Protein AF-A0A9C7Z663-F1 (afdb_monomer_lite)

Secondary structure (DSSP, 8-state):
-HHHHHHHHHHHHHHHHHHHHHHHHHHHHHHT-EEETTSEE-SEEEEETTT--EEEESSSEEPPPPTTT---EEEPPSP---

Structure (mmCIF, N/CA/C/O backbone):
data_AF-A0A9C7Z663-F1
#
_entry.id   AF-A0A9C7Z663-F1
#
loop_
_atom_site.group_PDB
_atom_site.id
_atom_site.type_symbol
_atom_site.label_atom_id
_atom_site.label_alt_id
_atom_site.label_comp_id
_atom_site.label_asym_id
_atom_site.label_entity_id
_atom_site.label_seq_id
_atom_site.pdbx_PDB_ins_code
_atom_site.Cartn_x
_atom_site.Cartn_y
_atom_site.Cartn_z
_atom_site.occupancy
_atom_site.B_iso_or_equiv
_atom_site.auth_seq_id
_atom_site.auth_comp_id
_atom_site.auth_asym_id
_atom_site.auth_atom_id
_atom_site.pdbx_PDB_model_num
ATOM 1 N N . GLY A 1 1 ? -9.553 32.423 37.898 1.00 56.56 1 GLY A N 1
ATOM 2 C CA . GLY A 1 1 ? -10.996 32.509 38.229 1.00 56.56 1 GLY A CA 1
ATOM 3 C C . GLY A 1 1 ? -11.761 31.362 37.586 1.00 56.56 1 GLY A C 1
ATOM 4 O O . GLY A 1 1 ? -11.205 30.692 36.728 1.00 56.56 1 GLY A O 1
ATOM 5 N N . LEU A 1 2 ? -13.019 31.119 37.979 1.00 61.56 2 LEU A N 1
ATOM 6 C CA . LEU A 1 2 ? -13.830 29.964 37.528 1.00 61.56 2 LEU A CA 1
ATOM 7 C C . LEU A 1 2 ? -13.990 29.877 35.990 1.00 61.56 2 LEU A C 1
ATOM 9 O O . LEU A 1 2 ? -14.204 28.801 35.442 1.00 61.56 2 LEU A O 1
ATOM 13 N N . ILE A 1 3 ? -13.813 31.008 35.299 1.00 72.44 3 ILE A N 1
ATOM 14 C CA . ILE A 1 3 ? -13.847 31.130 33.836 1.00 72.44 3 ILE A CA 1
ATOM 15 C C . ILE A 1 3 ? -12.600 30.527 33.159 1.00 72.44 3 ILE A C 1
ATOM 17 O O . ILE A 1 3 ? -12.728 29.903 32.112 1.00 72.44 3 ILE A O 1
ATOM 21 N N . GLU A 1 4 ? -11.404 30.658 33.748 1.00 62.84 4 GLU A N 1
ATOM 22 C CA . GLU A 1 4 ? -10.160 30.146 33.140 1.00 62.84 4 GLU A CA 1
ATOM 23 C C . GLU A 1 4 ? -10.133 28.612 33.101 1.00 62.84 4 GLU A C 1
ATOM 25 O O . GLU A 1 4 ? -9.725 28.033 32.101 1.00 62.84 4 GLU A O 1
ATOM 30 N N . GLY A 1 5 ? -10.634 27.942 34.146 1.00 71.25 5 GLY A N 1
ATOM 31 C CA . GLY A 1 5 ? -10.703 26.475 34.185 1.00 71.25 5 GLY A CA 1
ATOM 32 C C . GLY A 1 5 ? -11.694 25.891 33.172 1.00 71.25 5 GLY A C 1
ATOM 33 O O . GLY A 1 5 ? -11.378 24.913 32.501 1.00 71.25 5 GLY A O 1
ATOM 34 N N . GLN A 1 6 ? -12.858 26.528 33.009 1.00 71.75 6 GLN A N 1
ATOM 35 C CA . GLN A 1 6 ? -13.871 26.135 32.018 1.00 71.75 6 GLN A CA 1
ATOM 36 C C . GLN A 1 6 ? -13.367 26.334 30.583 1.00 71.75 6 GLN A C 1
ATOM 38 O O . GLN A 1 6 ? -13.584 25.483 29.725 1.00 71.75 6 GLN A O 1
ATOM 43 N N . LEU A 1 7 ? -12.640 27.427 30.334 1.00 76.50 7 LEU A N 1
ATOM 44 C CA . LEU A 1 7 ? -12.053 27.712 29.029 1.00 76.50 7 LEU A CA 1
ATOM 45 C C . LEU A 1 7 ? -10.982 26.677 28.647 1.00 76.50 7 LEU A C 1
ATOM 47 O O . LEU A 1 7 ? -10.981 26.185 27.521 1.00 76.50 7 LEU A O 1
ATOM 51 N N . LEU A 1 8 ? -10.102 26.305 29.585 1.00 74.00 8 LEU A N 1
ATOM 52 C CA . LEU A 1 8 ? -9.112 25.249 29.353 1.00 74.00 8 LEU A CA 1
ATOM 53 C C . LEU A 1 8 ? -9.756 23.877 29.108 1.00 74.00 8 LEU A C 1
ATOM 55 O O . LEU A 1 8 ? -9.248 23.124 28.282 1.00 74.00 8 LEU A O 1
ATOM 59 N N . GLN A 1 9 ? -10.860 23.550 29.787 1.00 67.00 9 GLN A N 1
ATOM 60 C CA . GLN A 1 9 ? -11.581 22.294 29.553 1.00 67.00 9 GLN A CA 1
ATOM 61 C C . GLN A 1 9 ? -12.212 22.239 28.159 1.00 67.00 9 GLN A C 1
ATOM 63 O O . GLN A 1 9 ? -12.045 21.241 27.470 1.00 67.00 9 GLN A O 1
ATOM 68 N N . TRP A 1 10 ? -12.821 23.326 27.679 1.00 73.44 10 TRP A N 1
ATOM 69 C CA . TRP A 1 10 ? -13.357 23.365 26.313 1.00 73.44 10 TRP A CA 1
ATOM 70 C C . TRP A 1 10 ? -12.275 23.240 25.240 1.00 73.44 10 TRP A C 1
ATOM 72 O O . TRP A 1 10 ? -12.487 22.579 24.224 1.00 73.44 10 TRP A O 1
ATOM 82 N N . PHE A 1 11 ? -11.105 23.844 25.459 1.00 71.94 11 PHE A N 1
ATOM 83 C CA . PHE A 1 11 ? -9.974 23.660 24.551 1.00 71.94 11 PHE A CA 1
ATOM 84 C C . PHE A 1 11 ? -9.409 22.237 24.597 1.00 71.94 11 PHE A C 1
ATOM 86 O O . PHE A 1 11 ? -9.021 21.723 23.549 1.00 71.94 11 PHE A O 1
ATOM 93 N N . ALA A 1 12 ? -9.389 21.594 25.767 1.00 68.00 12 ALA A N 1
ATOM 94 C CA . ALA A 1 12 ? -8.997 20.193 25.891 1.00 68.00 12 ALA A CA 1
ATOM 95 C C . ALA A 1 12 ? -9.971 19.272 25.133 1.00 68.00 12 ALA A C 1
ATOM 97 O O . ALA A 1 12 ? -9.534 18.521 24.264 1.00 68.00 12 ALA A O 1
ATOM 98 N N . ASP A 1 13 ? -11.282 19.422 25.346 1.00 65.94 13 ASP A N 1
ATOM 99 C CA . ASP A 1 13 ? -12.317 18.642 24.649 1.00 65.94 13 ASP A CA 1
ATOM 100 C C . ASP A 1 13 ? -12.260 18.814 23.115 1.00 65.94 13 ASP A C 1
ATOM 102 O O . ASP A 1 13 ? -12.359 17.844 22.358 1.00 65.94 13 ASP A O 1
ATOM 106 N N . ALA A 1 14 ? -12.056 20.043 22.625 1.00 64.69 14 ALA A N 1
ATOM 107 C CA . ALA A 1 14 ? -11.946 20.320 21.190 1.00 64.69 14 ALA A CA 1
ATOM 108 C C . ALA A 1 14 ? -10.658 19.746 20.562 1.00 64.69 14 ALA A C 1
ATOM 110 O O . ALA A 1 14 ? -10.666 19.279 19.414 1.00 64.69 14 ALA A O 1
ATOM 111 N N . ALA A 1 15 ? -9.547 19.759 21.306 1.00 61.28 15 ALA A N 1
ATOM 112 C CA . ALA A 1 15 ? -8.286 19.167 20.868 1.00 61.28 15 ALA A CA 1
ATOM 113 C C . ALA A 1 15 ? -8.379 17.631 20.776 1.00 61.28 15 ALA A C 1
ATOM 115 O O . ALA A 1 15 ? -7.871 17.046 19.813 1.00 61.28 15 ALA A O 1
ATOM 116 N N . ASP A 1 16 ? -9.076 16.987 21.718 1.00 60.09 16 ASP A N 1
ATOM 117 C CA . ASP A 1 16 ? -9.303 15.538 21.727 1.00 60.09 16 ASP A CA 1
ATOM 118 C C . ASP A 1 16 ? -10.166 15.065 20.546 1.00 60.09 16 ASP A C 1
ATOM 120 O O . ASP A 1 16 ? -9.810 14.093 19.868 1.00 60.09 16 ASP A O 1
ATOM 124 N N . HIS A 1 17 ? -11.253 15.778 20.224 1.00 57.47 17 HIS A N 1
ATOM 125 C CA . HIS A 1 17 ? -12.113 15.422 19.088 1.00 57.47 17 HIS A CA 1
ATOM 126 C C . HIS A 1 17 ? -11.345 15.467 17.756 1.00 57.47 17 HIS A C 1
ATOM 128 O O . HIS A 1 17 ? -11.386 14.527 16.963 1.00 57.47 17 HIS A O 1
ATOM 134 N N . THR A 1 18 ? -10.530 16.506 17.565 1.00 61.69 18 THR A N 1
ATOM 135 C CA . THR A 1 18 ? -9.738 16.691 16.341 1.00 61.69 18 THR A CA 1
ATOM 136 C C . THR A 1 18 ? -8.726 15.556 16.142 1.00 61.69 18 THR A C 1
ATOM 138 O O . THR A 1 18 ? -8.547 15.063 15.028 1.00 61.69 18 THR A O 1
ATOM 141 N N . ARG A 1 19 ? -8.076 15.082 17.214 1.00 62.66 19 ARG A N 1
ATOM 142 C CA . ARG A 1 19 ? -7.069 14.011 17.134 1.00 62.66 19 ARG A CA 1
ATOM 143 C C . ARG A 1 19 ? -7.663 12.670 16.698 1.00 62.66 19 ARG A C 1
ATOM 145 O O . ARG A 1 19 ? -7.037 11.957 15.912 1.00 62.66 19 ARG A O 1
ATOM 152 N N . LEU A 1 20 ? -8.843 12.316 17.203 1.00 66.75 20 LEU A N 1
ATOM 153 C CA . LEU A 1 20 ? -9.486 11.041 16.879 1.00 66.75 20 LEU A CA 1
ATOM 154 C C . LEU A 1 20 ? -9.953 10.991 15.424 1.00 66.75 20 LEU A C 1
ATOM 156 O O . LEU A 1 20 ? -9.747 9.977 14.756 1.00 66.75 20 LEU A O 1
ATOM 160 N N . ASP A 1 21 ? -10.517 12.082 14.911 1.00 66.06 21 ASP A N 1
ATOM 161 C CA . ASP A 1 21 ? -10.940 12.146 13.512 1.00 66.06 21 ASP A CA 1
ATOM 162 C C . ASP A 1 21 ? -9.757 12.137 12.537 1.00 66.06 21 ASP A C 1
ATOM 164 O O . ASP A 1 21 ? -9.820 11.462 11.508 1.00 66.06 21 ASP A O 1
ATOM 168 N N . TRP A 1 22 ? -8.621 12.743 12.901 1.00 66.62 22 TRP A N 1
ATOM 169 C CA . TRP A 1 22 ? -7.382 12.611 12.125 1.00 66.62 22 TRP A CA 1
ATOM 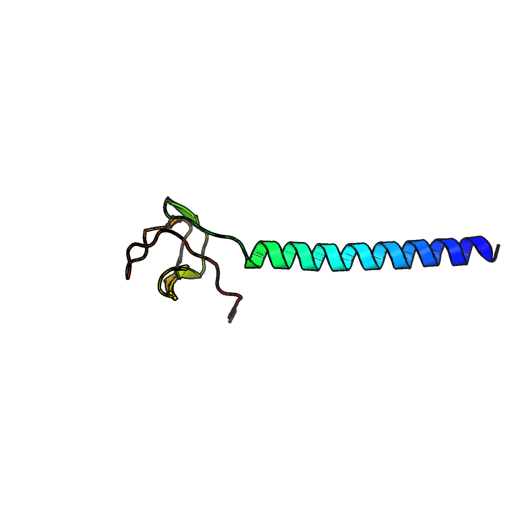170 C C . TRP A 1 22 ? -6.872 11.170 12.043 1.00 66.62 22 TRP A C 1
ATOM 172 O O . TRP A 1 22 ? -6.495 10.715 10.962 1.00 66.62 22 TRP A O 1
ATOM 182 N N . ILE A 1 23 ? -6.873 10.433 13.159 1.00 71.06 23 ILE A N 1
ATOM 183 C CA . ILE A 1 23 ? -6.451 9.022 13.180 1.00 71.06 23 ILE A CA 1
ATOM 184 C C . ILE A 1 23 ? -7.381 8.170 12.306 1.00 71.06 23 ILE A C 1
ATOM 186 O O . ILE A 1 23 ? -6.909 7.316 11.554 1.00 71.06 23 ILE A O 1
ATOM 190 N N . ARG A 1 24 ? -8.696 8.416 12.365 1.00 65.12 24 ARG A N 1
ATOM 191 C CA . ARG A 1 24 ? -9.682 7.714 11.529 1.00 65.12 24 ARG A CA 1
ATOM 192 C C . ARG A 1 24 ? -9.468 7.989 10.045 1.00 65.12 24 ARG A C 1
ATOM 194 O O . ARG A 1 24 ? -9.461 7.038 9.269 1.00 65.12 24 ARG A O 1
ATOM 201 N N . LEU A 1 25 ? -9.242 9.249 9.670 1.00 66.81 25 LEU A N 1
ATOM 202 C CA . LEU A 1 25 ? -8.985 9.649 8.287 1.00 66.81 25 LEU A CA 1
ATOM 203 C C . LEU A 1 25 ? -7.705 9.007 7.737 1.00 66.81 25 LEU A C 1
ATOM 205 O O . LEU A 1 25 ? -7.713 8.455 6.642 1.00 66.81 25 LEU A O 1
ATOM 209 N N . GLN A 1 26 ? -6.618 9.022 8.512 1.00 64.19 26 GLN A N 1
ATOM 210 C CA . GLN A 1 26 ? -5.357 8.373 8.134 1.00 64.19 26 GLN A CA 1
ATOM 211 C C . GLN A 1 26 ? -5.534 6.865 7.919 1.00 64.19 26 GLN A C 1
ATOM 213 O O . GLN A 1 26 ? -5.052 6.311 6.932 1.00 64.19 26 GLN A O 1
ATOM 218 N N . ALA A 1 27 ? -6.266 6.201 8.816 1.00 62.19 27 ALA A N 1
ATOM 219 C CA . ALA A 1 27 ? -6.552 4.780 8.684 1.00 62.19 27 ALA A CA 1
ATOM 220 C C . ALA A 1 27 ? -7.431 4.471 7.459 1.00 62.19 27 ALA A C 1
ATOM 222 O O . ALA A 1 27 ? -7.265 3.418 6.850 1.00 62.19 27 ALA A O 1
ATOM 223 N N . ASP A 1 28 ? -8.352 5.364 7.095 1.00 60.81 28 ASP A N 1
ATOM 224 C CA . ASP A 1 28 ? -9.207 5.205 5.916 1.00 60.81 28 ASP A CA 1
ATOM 225 C C . ASP A 1 28 ? -8.421 5.345 4.609 1.00 60.81 28 ASP A C 1
ATOM 227 O O . ASP A 1 28 ? -8.475 4.458 3.759 1.00 60.81 28 ASP A O 1
ATOM 231 N N . LEU A 1 29 ? -7.579 6.376 4.508 1.00 61.16 29 LEU A N 1
ATOM 232 C CA . LEU A 1 29 ? -6.686 6.572 3.363 1.00 61.16 29 LEU A CA 1
ATOM 233 C C . LEU A 1 29 ? -5.725 5.390 3.171 1.00 61.16 29 LEU A C 1
ATOM 235 O O . LEU A 1 29 ? -5.496 4.958 2.045 1.00 61.16 29 LEU A O 1
ATOM 239 N N . ALA A 1 30 ? -5.197 4.826 4.262 1.00 60.41 30 ALA A N 1
ATOM 240 C CA . ALA A 1 30 ? -4.311 3.666 4.199 1.00 60.41 30 ALA A CA 1
ATOM 241 C C . ALA A 1 30 ? -5.022 2.384 3.725 1.00 60.41 30 ALA A C 1
ATOM 243 O O . ALA A 1 30 ? -4.404 1.558 3.052 1.00 60.41 30 ALA A O 1
ATOM 244 N N . ARG A 1 31 ? -6.310 2.206 4.055 1.00 59.75 31 ARG A N 1
ATOM 245 C CA . ARG A 1 31 ? -7.121 1.069 3.578 1.00 59.75 31 ARG A CA 1
ATOM 246 C C . ARG A 1 31 ? -7.467 1.178 2.096 1.00 59.75 31 ARG A C 1
ATOM 248 O O . ARG A 1 31 ? -7.614 0.152 1.442 1.00 59.75 31 ARG A O 1
ATOM 255 N N . ASN A 1 32 ? -7.577 2.399 1.583 1.00 62.78 32 ASN A N 1
ATOM 256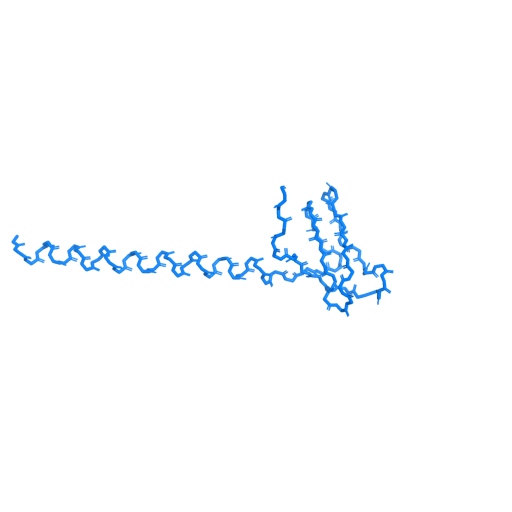 C CA . ASN A 1 32 ? -8.015 2.681 0.219 1.00 62.78 32 ASN A CA 1
ATOM 257 C C . ASN A 1 32 ? -6.864 2.978 -0.756 1.00 62.78 32 ASN A C 1
ATOM 259 O O . ASN A 1 32 ? -7.101 3.516 -1.834 1.00 62.78 32 ASN A O 1
ATOM 263 N N . ALA A 1 33 ? -5.619 2.657 -0.390 1.00 78.25 33 ALA A N 1
ATOM 264 C CA . ALA A 1 33 ? -4.482 2.821 -1.286 1.00 78.25 33 ALA A CA 1
ATOM 265 C C . ALA A 1 33 ? -4.596 1.863 -2.487 1.00 78.25 33 ALA A C 1
ATOM 267 O O . ALA A 1 33 ? -4.468 0.643 -2.344 1.00 78.25 33 ALA A O 1
ATOM 268 N N . GLU A 1 34 ? -4.833 2.436 -3.666 1.00 89.25 34 GLU A N 1
ATOM 269 C CA . GLU A 1 34 ? -4.777 1.743 -4.952 1.00 89.25 34 GLU A CA 1
ATOM 270 C C . GLU A 1 34 ? -3.324 1.629 -5.421 1.00 89.25 34 GLU A C 1
ATOM 272 O O . GLU A 1 34 ? -2.552 2.585 -5.359 1.00 89.25 34 GLU A O 1
ATOM 277 N N . TYR A 1 35 ? -2.963 0.447 -5.902 1.00 93.06 35 TYR A N 1
ATOM 278 C CA . TYR A 1 35 ? -1.644 0.109 -6.415 1.00 93.06 35 TYR A CA 1
ATOM 279 C C . TYR A 1 35 ? -1.752 -0.325 -7.873 1.00 93.06 35 TYR A C 1
ATOM 281 O O . TYR A 1 35 ? -2.631 -1.112 -8.227 1.00 93.06 35 TYR A O 1
ATOM 289 N N . HIS A 1 36 ? -0.815 0.113 -8.702 1.00 95.50 36 HIS A N 1
ATOM 290 C CA . HIS A 1 36 ? -0.805 -0.129 -10.134 1.00 95.50 36 HIS A CA 1
ATOM 291 C C . HIS A 1 36 ? 0.415 -0.925 -10.584 1.00 95.50 36 HIS A C 1
ATOM 293 O O . HIS A 1 36 ? 1.507 -0.836 -10.019 1.00 95.50 36 HIS A O 1
ATOM 299 N N . THR A 1 37 ? 0.245 -1.696 -11.658 1.00 95.19 37 THR A N 1
ATOM 300 C CA . THR A 1 37 ? 1.360 -2.363 -12.340 1.00 95.19 37 THR A CA 1
ATOM 301 C C . THR A 1 37 ? 2.476 -1.368 -12.673 1.00 95.19 37 THR A C 1
ATOM 303 O O . THR A 1 37 ? 2.231 -0.306 -13.241 1.00 95.19 37 THR A O 1
ATOM 306 N N . GLY A 1 38 ? 3.714 -1.739 -12.348 1.00 94.38 38 GLY A N 1
ATOM 307 C CA . GLY A 1 38 ? 4.905 -0.907 -12.521 1.00 94.38 38 GLY A CA 1
ATOM 308 C C . GLY A 1 38 ? 5.286 -0.079 -11.291 1.00 94.38 38 GLY A C 1
ATOM 309 O O . GLY A 1 38 ? 6.448 0.309 -11.184 1.00 94.38 38 GLY A O 1
ATOM 310 N N . GLU A 1 39 ? 4.385 0.137 -10.331 1.00 94.06 39 GLU A N 1
ATOM 311 C CA . GLU A 1 39 ? 4.734 0.788 -9.063 1.00 94.06 39 GLU A CA 1
ATOM 312 C C . GLU A 1 39 ? 5.594 -0.126 -8.179 1.00 94.06 39 GLU A C 1
ATOM 314 O O . GLU A 1 39 ? 5.561 -1.350 -8.311 1.00 94.06 39 GLU A O 1
ATOM 319 N N . ILE A 1 40 ? 6.376 0.467 -7.272 1.00 93.12 40 ILE A N 1
ATOM 320 C CA . ILE A 1 40 ? 7.183 -0.280 -6.302 1.00 93.12 40 ILE A CA 1
ATOM 321 C C . ILE A 1 40 ? 6.329 -0.603 -5.075 1.00 93.12 40 ILE A C 1
ATOM 323 O O . ILE A 1 40 ? 5.900 0.295 -4.352 1.00 93.12 40 ILE A O 1
ATOM 327 N N . ALA A 1 41 ? 6.144 -1.892 -4.804 1.00 91.69 41 ALA A N 1
ATOM 328 C CA . ALA A 1 41 ? 5.524 -2.386 -3.585 1.00 91.69 41 ALA A CA 1
ATOM 329 C C . ALA A 1 41 ? 6.577 -3.008 -2.663 1.00 91.69 41 ALA A C 1
ATOM 331 O O . ALA A 1 41 ? 7.434 -3.773 -3.103 1.00 91.69 41 ALA A O 1
ATOM 332 N N . GLY A 1 42 ? 6.498 -2.683 -1.371 1.00 90.25 42 GLY A N 1
ATOM 333 C CA . GLY A 1 42 ? 7.216 -3.406 -0.321 1.00 90.25 42 GLY A CA 1
ATOM 334 C C . GLY A 1 42 ? 6.531 -4.733 0.045 1.00 90.25 42 GLY A C 1
ATOM 335 O O . GLY A 1 42 ? 5.429 -5.006 -0.445 1.00 90.25 42 GLY A O 1
ATOM 336 N N . PRO A 1 43 ? 7.130 -5.521 0.955 1.00 92.25 43 PRO A N 1
ATOM 337 C CA . PRO A 1 43 ? 6.616 -6.827 1.358 1.00 92.25 43 PRO A CA 1
ATOM 338 C C . PRO A 1 43 ? 5.131 -6.835 1.766 1.00 92.25 43 PRO A C 1
ATOM 340 O O . PRO A 1 43 ? 4.567 -5.842 2.245 1.00 92.25 43 PRO A O 1
ATOM 343 N N . GLY A 1 44 ? 4.486 -7.984 1.583 1.00 91.81 44 GLY A N 1
ATOM 344 C CA . GLY A 1 44 ? 3.089 -8.230 1.945 1.00 91.81 44 GLY A CA 1
ATOM 345 C C . GLY A 1 44 ? 2.240 -8.721 0.775 1.00 91.81 44 GLY A C 1
ATOM 346 O O . GLY A 1 44 ? 2.761 -9.184 -0.236 1.00 91.81 44 GLY A O 1
ATOM 347 N N . VAL A 1 45 ? 0.918 -8.654 0.929 1.00 93.31 45 VAL A N 1
ATOM 348 C CA . VAL A 1 45 ? -0.038 -9.181 -0.056 1.00 93.31 45 VAL A CA 1
ATOM 349 C C . VAL A 1 45 ? -0.770 -8.041 -0.753 1.00 93.31 45 VAL A C 1
ATOM 351 O O . VAL A 1 45 ? -1.223 -7.103 -0.098 1.00 93.31 45 VAL A O 1
ATOM 354 N N . LEU A 1 46 ? -0.899 -8.150 -2.074 1.00 94.38 46 LEU A N 1
ATOM 355 C CA . LEU A 1 46 ? -1.758 -7.312 -2.906 1.00 94.38 46 LEU A CA 1
ATOM 356 C C . LEU A 1 46 ? -2.877 -8.164 -3.502 1.00 94.38 46 LEU A C 1
ATOM 358 O O . LEU A 1 46 ? -2.617 -9.259 -3.995 1.00 94.38 46 LEU A O 1
ATOM 362 N N . GLU A 1 47 ? -4.108 -7.666 -3.481 1.00 94.69 47 GLU A N 1
ATOM 363 C CA . GLU A 1 47 ? -5.275 -8.339 -4.049 1.00 94.69 47 GLU A CA 1
ATOM 364 C C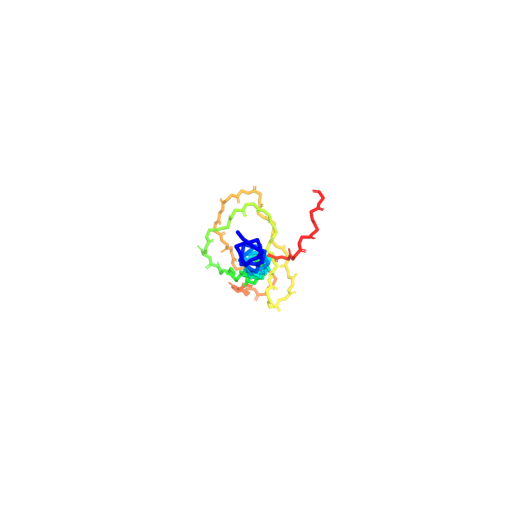 . GLU A 1 47 ? -5.767 -7.587 -5.292 1.00 94.69 47 GLU A C 1
ATOM 366 O O . GLU A 1 47 ? -5.974 -6.371 -5.269 1.00 94.69 47 GLU A O 1
ATOM 371 N N . CYS A 1 48 ? -5.916 -8.310 -6.404 1.00 96.25 48 CYS A N 1
ATOM 372 C CA . CYS A 1 48 ? -6.362 -7.748 -7.672 1.00 96.25 48 CYS A CA 1
ATOM 373 C C . CYS A 1 48 ? -7.819 -7.294 -7.575 1.00 96.25 48 CYS A C 1
ATOM 375 O O . CYS A 1 48 ? -8.704 -8.109 -7.318 1.00 96.25 48 CYS A O 1
ATOM 377 N N . VAL A 1 49 ? -8.084 -6.026 -7.892 1.00 94.75 49 VAL A N 1
ATOM 378 C CA . VAL A 1 49 ? -9.441 -5.454 -7.843 1.00 94.75 49 VAL A CA 1
ATOM 379 C C . VAL A 1 49 ? -10.384 -6.138 -8.842 1.00 94.75 49 VAL A C 1
ATOM 381 O O . VAL A 1 49 ? -11.570 -6.294 -8.575 1.00 94.75 49 VAL A O 1
ATOM 384 N N . ALA A 1 50 ? -9.862 -6.596 -9.984 1.00 95.00 50 ALA A N 1
ATOM 385 C CA . ALA A 1 50 ? -10.680 -7.171 -11.051 1.00 95.00 50 ALA A CA 1
ATOM 386 C C . ALA A 1 50 ? -11.109 -8.629 -10.808 1.00 95.00 50 ALA A C 1
ATOM 388 O O . ALA A 1 50 ? -12.150 -9.044 -11.310 1.00 95.00 50 ALA A O 1
ATOM 389 N N . CYS A 1 51 ? -10.303 -9.436 -10.109 1.00 96.25 51 CYS A N 1
ATOM 390 C CA . CYS A 1 51 ? -10.566 -10.879 -9.985 1.00 96.25 51 CYS A CA 1
ATOM 391 C C . CYS A 1 51 ? -10.298 -11.486 -8.600 1.00 96.25 51 CYS A C 1
ATOM 393 O O . CYS A 1 51 ? -10.506 -12.689 -8.431 1.00 96.25 51 CYS A O 1
ATOM 395 N N . GLY A 1 52 ? -9.819 -10.695 -7.636 1.00 95.06 52 GLY A N 1
ATOM 396 C CA . GLY A 1 52 ? -9.514 -11.142 -6.274 1.00 95.06 52 GLY A CA 1
ATOM 397 C C . GLY A 1 52 ? -8.246 -11.992 -6.132 1.00 95.06 52 GLY A C 1
ATOM 398 O O . GLY A 1 52 ? -7.993 -12.529 -5.059 1.00 95.06 52 GLY A O 1
ATOM 399 N N . GLU A 1 53 ? -7.444 -12.156 -7.190 1.00 96.25 53 GLU A N 1
ATOM 400 C CA . GLU A 1 53 ? -6.185 -12.911 -7.114 1.00 96.25 53 GLU A CA 1
ATOM 401 C C . GLU A 1 53 ? -5.176 -12.210 -6.194 1.00 96.25 53 GLU A C 1
ATOM 403 O O . GLU A 1 53 ? -4.996 -10.992 -6.285 1.00 96.25 53 GLU A O 1
ATOM 408 N N . ARG A 1 54 ? -4.494 -12.982 -5.340 1.00 95.31 54 ARG A N 1
ATOM 409 C CA . ARG A 1 54 ? -3.561 -12.461 -4.333 1.00 95.31 54 ARG A CA 1
ATOM 410 C C . ARG A 1 54 ? -2.119 -12.689 -4.754 1.00 95.31 54 ARG A C 1
ATOM 412 O O . ARG A 1 54 ? -1.707 -13.812 -5.021 1.00 95.31 54 ARG A O 1
ATOM 419 N N . ILE A 1 55 ? -1.328 -11.623 -4.761 1.00 94.00 55 ILE A N 1
ATOM 420 C CA . ILE A 1 55 ? 0.095 -11.652 -5.096 1.00 94.00 55 ILE A CA 1
ATOM 421 C C . ILE A 1 55 ? 0.898 -11.382 -3.828 1.00 94.00 55 ILE A C 1
ATOM 423 O O . ILE A 1 55 ? 0.664 -10.394 -3.135 1.00 94.00 55 ILE A O 1
ATOM 427 N N . HIS A 1 56 ? 1.838 -12.273 -3.516 1.00 94.12 56 HIS A N 1
ATOM 428 C CA . HIS A 1 56 ? 2.667 -12.188 -2.317 1.00 94.12 56 HIS A CA 1
ATOM 429 C C . HIS A 1 56 ? 4.044 -11.621 -2.674 1.00 94.12 56 HIS A C 1
ATOM 431 O O . HIS A 1 56 ? 4.818 -12.255 -3.392 1.00 94.12 56 HIS A O 1
ATOM 437 N N . PHE A 1 57 ? 4.366 -10.452 -2.132 1.00 90.88 57 PHE A N 1
ATOM 438 C CA . PHE A 1 57 ? 5.675 -9.817 -2.232 1.00 90.88 57 PHE A CA 1
ATOM 439 C C . PHE A 1 57 ? 6.515 -10.206 -1.019 1.00 90.88 57 PHE A C 1
ATOM 441 O O . PHE A 1 57 ? 6.179 -9.862 0.115 1.00 90.88 57 PHE A O 1
ATOM 448 N N . ARG A 1 58 ? 7.603 -10.942 -1.259 1.00 87.69 58 ARG A N 1
ATOM 449 C CA . ARG A 1 58 ? 8.602 -11.270 -0.225 1.00 87.69 58 ARG A CA 1
ATOM 450 C C . ARG A 1 58 ? 9.625 -10.152 -0.052 1.00 87.69 58 ARG A C 1
ATOM 452 O O . ARG A 1 58 ? 10.053 -9.883 1.063 1.00 87.69 58 ARG A O 1
ATOM 459 N N . ASP A 1 59 ? 9.934 -9.476 -1.151 1.00 87.81 59 ASP A N 1
ATOM 460 C CA . ASP A 1 59 ? 10.915 -8.406 -1.251 1.00 87.81 59 ASP A CA 1
ATOM 461 C C . ASP A 1 59 ? 10.284 -7.189 -1.936 1.00 87.81 59 ASP A C 1
ATOM 463 O O . ASP A 1 59 ? 9.239 -7.294 -2.587 1.00 87.81 59 ASP A O 1
ATOM 467 N N . THR A 1 60 ? 10.924 -6.029 -1.802 1.00 91.75 60 THR A N 1
ATOM 468 C CA . THR A 1 60 ? 10.510 -4.809 -2.502 1.00 91.75 60 THR A CA 1
ATOM 469 C C . THR A 1 60 ? 10.721 -4.960 -4.008 1.00 91.75 60 THR A C 1
ATOM 471 O O . THR A 1 60 ? 11.822 -5.290 -4.448 1.00 91.75 60 THR A O 1
ATOM 474 N N . GLY A 1 61 ? 9.698 -4.681 -4.816 1.00 93.31 61 GLY A N 1
ATOM 475 C CA . GLY A 1 61 ? 9.793 -4.820 -6.269 1.00 93.31 61 GLY A CA 1
ATOM 476 C C . GLY A 1 61 ? 8.632 -4.192 -7.032 1.00 93.31 61 GLY A C 1
ATOM 477 O O . GLY A 1 61 ? 7.685 -3.680 -6.439 1.00 93.31 61 GLY A O 1
ATOM 478 N N . HIS A 1 62 ? 8.720 -4.227 -8.362 1.00 96.00 62 HIS A N 1
ATOM 479 C CA . HIS A 1 62 ? 7.664 -3.720 -9.236 1.00 96.00 62 HIS A CA 1
ATOM 480 C C . HIS A 1 62 ? 6.437 -4.631 -9.226 1.00 96.00 62 HIS A C 1
ATOM 482 O O . HIS A 1 62 ? 6.559 -5.856 -9.300 1.00 96.00 62 HIS A O 1
ATOM 488 N N . ILE A 1 63 ? 5.252 -4.028 -9.212 1.00 95.81 63 ILE A N 1
ATOM 489 C CA . ILE A 1 63 ? 3.988 -4.754 -9.281 1.00 95.81 63 ILE A CA 1
ATOM 490 C C . ILE A 1 63 ? 3.789 -5.301 -10.702 1.00 95.81 63 ILE A C 1
ATOM 492 O O . ILE A 1 63 ? 3.757 -4.507 -11.645 1.00 95.81 63 ILE A O 1
ATOM 496 N N . PRO A 1 64 ? 3.655 -6.626 -10.904 1.00 95.44 64 PRO A N 1
ATOM 497 C CA . PRO A 1 64 ? 3.353 -7.188 -12.212 1.00 95.44 64 PRO A CA 1
ATOM 498 C C . PRO A 1 64 ? 1.859 -7.019 -12.543 1.00 95.44 64 PRO A C 1
ATOM 500 O O . PRO A 1 64 ? 1.050 -6.714 -11.662 1.00 95.44 64 PRO A O 1
ATOM 503 N N . PRO A 1 65 ? 1.443 -7.232 -13.800 1.00 97.12 65 PRO A N 1
ATOM 504 C CA . PRO A 1 65 ? 0.031 -7.438 -14.097 1.00 97.12 65 PRO A CA 1
ATOM 505 C C . PRO A 1 65 ? -0.484 -8.712 -13.411 1.00 97.12 65 PRO A C 1
ATOM 507 O O . PRO A 1 65 ? 0.276 -9.646 -13.142 1.00 97.12 65 PRO A O 1
ATOM 510 N N . CYS A 1 66 ? -1.786 -8.764 -13.134 1.00 97.25 66 CYS A N 1
ATOM 511 C CA . CYS A 1 66 ? -2.399 -9.890 -12.438 1.00 97.25 66 CYS A CA 1
ATOM 512 C C . CYS A 1 66 ? -2.175 -11.203 -13.213 1.00 97.25 66 CYS A C 1
ATOM 514 O O . CYS A 1 66 ? -2.537 -11.271 -14.389 1.00 97.25 66 CYS A O 1
ATOM 516 N N . PRO A 1 67 ? -1.662 -12.273 -12.578 1.00 96.56 67 PRO A N 1
ATOM 517 C CA . PRO A 1 67 ? -1.377 -13.531 -13.270 1.00 96.56 67 PRO A CA 1
ATOM 518 C C . PRO A 1 67 ? -2.644 -14.288 -13.700 1.00 96.56 67 PRO A C 1
ATOM 520 O O . PRO A 1 67 ? -2.566 -15.157 -14.563 1.00 96.56 67 PRO A O 1
ATOM 523 N N . ARG A 1 68 ? -3.807 -13.969 -13.111 1.00 97.56 68 ARG A N 1
ATOM 524 C CA . ARG A 1 68 ? -5.095 -14.599 -13.437 1.00 97.56 68 ARG A CA 1
ATOM 525 C C . ARG A 1 68 ? -5.850 -13.876 -14.555 1.00 97.56 68 ARG A C 1
ATOM 527 O O . ARG A 1 68 ? -6.402 -14.540 -15.425 1.00 97.56 68 ARG A O 1
ATOM 534 N N . CYS A 1 69 ? -5.931 -12.544 -14.517 1.00 97.38 69 CYS A N 1
ATOM 535 C CA . CYS A 1 69 ? -6.784 -11.770 -15.434 1.00 97.38 69 CYS A CA 1
ATOM 536 C C . CYS A 1 69 ? -6.063 -10.658 -16.209 1.00 97.38 69 CY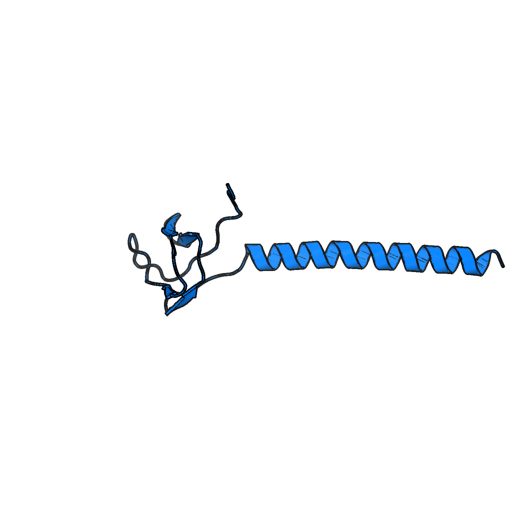S A C 1
ATOM 538 O O . CYS A 1 69 ? -6.711 -9.921 -16.946 1.00 97.38 69 CYS A O 1
ATOM 540 N N . GLN A 1 70 ? -4.750 -10.497 -16.024 1.00 97.44 70 GLN A N 1
ATOM 541 C CA . GLN A 1 70 ? -3.946 -9.406 -16.587 1.00 97.44 70 GLN A CA 1
A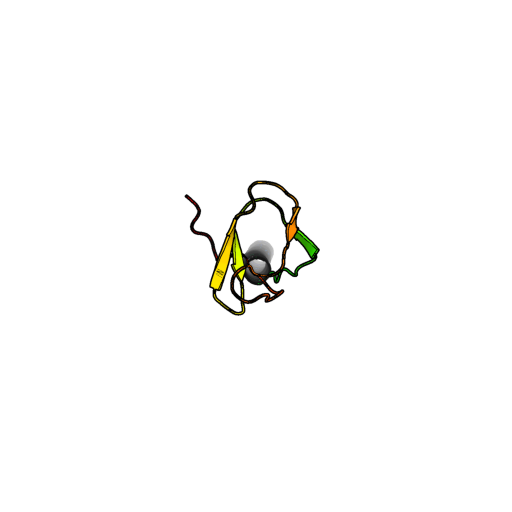TOM 542 C C . GLN A 1 70 ? -4.333 -7.985 -16.123 1.00 97.44 70 GLN A C 1
ATOM 544 O O . GLN A 1 70 ? -3.791 -7.010 -16.635 1.00 97.44 70 GLN A O 1
ATOM 549 N N . GLY A 1 71 ? -5.231 -7.849 -15.140 1.00 96.38 71 GLY A N 1
ATOM 550 C CA . GLY A 1 71 ? -5.597 -6.563 -14.544 1.00 96.38 71 GLY A CA 1
ATOM 551 C C . GLY A 1 71 ? -4.411 -5.850 -13.889 1.00 96.38 71 GLY A C 1
ATOM 552 O O . GLY A 1 71 ? -3.459 -6.490 -13.439 1.00 96.38 71 GLY A O 1
ATOM 553 N N . THR A 1 72 ? -4.481 -4.522 -13.831 1.00 96.88 72 THR A N 1
ATOM 554 C CA . THR A 1 72 ? -3.355 -3.662 -13.434 1.00 96.88 72 THR A CA 1
ATOM 555 C C . THR A 1 72 ? -3.582 -2.891 -12.140 1.00 96.88 72 THR A C 1
ATOM 557 O O . THR A 1 72 ? -2.715 -2.105 -11.783 1.00 96.88 72 THR A O 1
ATOM 560 N N . VAL A 1 73 ? -4.715 -3.094 -11.457 1.00 95.69 73 VAL A N 1
ATOM 561 C CA . VAL A 1 73 ? -5.088 -2.386 -10.221 1.00 95.69 73 VAL A CA 1
ATOM 562 C C . VAL A 1 73 ? -5.220 -3.375 -9.065 1.00 95.69 73 VAL A C 1
ATOM 564 O O . VAL A 1 73 ? -5.859 -4.429 -9.191 1.00 95.69 73 VAL A O 1
ATOM 567 N N . PHE A 1 74 ? -4.620 -3.021 -7.935 1.00 95.38 74 PHE A N 1
ATOM 568 C CA . PHE A 1 74 ? -4.531 -3.824 -6.726 1.00 95.38 74 PHE A CA 1
ATOM 569 C C . PHE A 1 74 ? -4.791 -2.976 -5.482 1.00 95.38 74 PHE A C 1
ATOM 571 O O . PHE A 1 74 ? -4.628 -1.761 -5.500 1.00 95.38 74 PHE A O 1
ATOM 578 N N . HIS A 1 75 ? -5.142 -3.626 -4.379 1.00 93.06 75 HIS A N 1
ATOM 579 C CA . HIS A 1 75 ? -5.237 -2.999 -3.062 1.00 93.06 75 HIS A CA 1
ATOM 580 C C . HIS A 1 75 ? -4.604 -3.910 -2.006 1.00 93.06 75 HIS A C 1
ATOM 582 O O . HIS A 1 75 ? -4.434 -5.113 -2.235 1.00 93.06 75 HIS A O 1
ATOM 588 N N . ARG A 1 76 ? -4.243 -3.360 -0.841 1.00 91.19 76 ARG A N 1
ATOM 589 C CA . ARG A 1 76 ? -3.877 -4.200 0.308 1.00 91.19 76 ARG A CA 1
ATOM 590 C C . ARG A 1 76 ? -5.160 -4.678 0.989 1.00 91.19 76 ARG A C 1
ATOM 592 O O . ARG A 1 76 ? -5.924 -3.831 1.451 1.00 91.19 76 ARG A O 1
ATOM 599 N N . PRO A 1 77 ? -5.403 -5.997 1.094 1.00 87.69 77 PRO A N 1
ATOM 600 C CA . PRO A 1 77 ? -6.532 -6.481 1.873 1.00 87.69 77 PRO A CA 1
ATOM 601 C C . PRO A 1 77 ? -6.344 -6.043 3.333 1.00 87.69 77 PRO A C 1
ATOM 603 O O . PRO A 1 77 ? -5.240 -6.144 3.878 1.00 87.69 77 PRO A O 1
ATOM 606 N N . ALA A 1 78 ? -7.402 -5.523 3.963 1.00 78.75 78 ALA A N 1
ATOM 607 C CA . ALA A 1 78 ? -7.363 -5.143 5.374 1.00 78.75 78 ALA A CA 1
ATOM 608 C C . ALA A 1 78 ? -6.920 -6.358 6.211 1.00 78.75 78 ALA A C 1
ATOM 610 O O . ALA A 1 78 ? -7.447 -7.456 6.038 1.00 78.75 78 ALA A O 1
ATOM 611 N N . GLY A 1 79 ? -5.891 -6.167 7.040 1.00 64.12 79 GLY A N 1
ATOM 612 C CA . GLY A 1 79 ? -5.026 -7.241 7.524 1.00 64.12 79 GLY A CA 1
ATOM 613 C C . GLY A 1 79 ? -5.742 -8.475 8.075 1.00 64.12 79 GLY A C 1
ATOM 614 O O . GLY A 1 79 ? -6.575 -8.389 8.969 1.00 64.12 79 GLY A O 1
ATOM 615 N N . THR A 1 80 ? -5.309 -9.647 7.617 1.00 45.44 80 THR A N 1
ATOM 616 C CA . THR A 1 80 ? -5.073 -10.764 8.536 1.00 45.44 80 THR A CA 1
ATOM 617 C C . THR A 1 80 ? -3.569 -10.768 8.777 1.00 45.44 80 THR A C 1
ATOM 619 O O . THR A 1 80 ? -2.814 -11.386 8.033 1.00 45.44 80 THR A O 1
ATOM 622 N N . GLY A 1 81 ? -3.130 -9.927 9.716 1.00 49.47 81 GLY A N 1
ATOM 623 C CA . GLY A 1 81 ? -1.827 -10.115 10.337 1.00 49.47 81 GLY A CA 1
ATOM 624 C C . GLY A 1 81 ? -1.935 -11.347 11.225 1.00 49.47 81 GLY A C 1
ATOM 625 O O . GLY A 1 81 ? -2.815 -11.384 12.085 1.00 49.47 81 GLY A O 1
ATOM 626 N N . ASP A 1 82 ? -1.107 -12.346 10.946 1.00 37.12 82 ASP A N 1
ATOM 627 C CA . ASP A 1 82 ? -0.609 -13.263 11.970 1.00 37.12 82 ASP A CA 1
ATOM 628 C C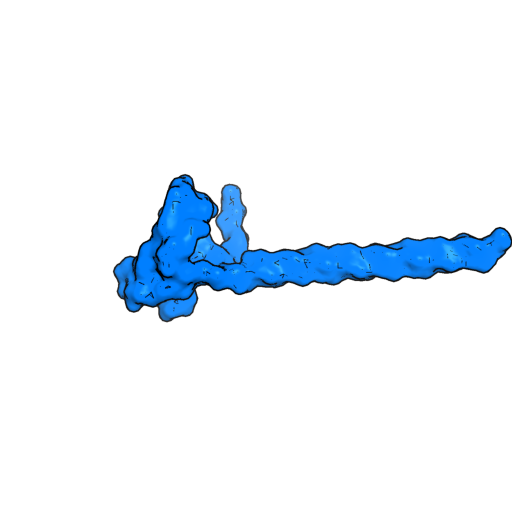 . ASP A 1 82 ? 0.698 -12.664 12.504 1.00 37.12 82 ASP A C 1
ATOM 630 O O . ASP A 1 82 ? 1.529 -12.258 11.650 1.00 37.12 82 ASP A O 1
#

Foldseek 3Di:
DVVVVVVVVVVVVVVVVVVVVVVVVVVVCLQPDKAFFQDWDAADWKAAPVPRDIDGDPGIDGDHQRPPPSHTITGHHDDPDD

Sequence (82 aa):
GLIEGQLLQWFADAADHTRLDWIRLQADLARNAEYHTGEIAGPGVLECVACGERIHFRDTGHIPPCPRCQGTVFHRPAGTGD

pLDDT: mean 80.32, std 15.92, range [37.12, 97.56]

Radius of gyration: 20.85 Å; chains: 1; bounding box: 25×47×55 Å